Protein AF-A0A3D4G1C0-F1 (afdb_monomer)

Radius of gyration: 14.05 Å; Cα contacts (8 Å, |Δi|>4): 301; chains: 1; bounding box: 44×26×32 Å

pLDDT: mean 88.77, std 13.92, range [28.38, 98.38]

Nearest PDB structures (foldseek):
  7esb-assembly1_A  TM=8.672E-01  e=2.739E-09  Listeria monocytogenes 10403S
  7f2u-assembly2_B  TM=8.634E-01  e=4.190E-09  Listeria monocytogenes 10403S
  7f39-assembly1_A  TM=8.619E-01  e=1.327E-08  Listeria monocytogenes 10403S
  4ifw-assembly1_A  TM=8.238E-01  e=5.361E-08  Treponema pallidum subsp. pallidum str. Nichols
  4xdu-assembly1_A  TM=8.172E-01  e=1.110E-07  Treponema pallidum subsp. pallidum str. Nichols

Foldseek 3Di:
DDDQQKDFDDDPDPAWDWDFDADLVDNVDTQDIDTHDQKIKGKDFLSRAADDPLSQGGPQAQPVVRGQDQWFGMKMKIANDSVCNHVLNSVLRNVHQPVSLVVQLVDPRMWMWTATSVRDIHTHPPDDRPGPD

Sequence (133 aa):
MDAGGDMATRATGDDPWQVAIQDPHDPRGSLGVVQLRGESFASSGDYMQYFTPDRRLNHTIDPRTGRSPQHSSGSSVRAPTAMDADALSTAVFVLGPRDGVALLDRLERIEGMIVTKTGELFASRGFPSDSVA

Secondary structure (DSSP, 8-state):
-EETTEEE----SSSPEEEEEE-SS-TT-EEEEEEESS-EEEEEETTTSBSSTTS-SBS--BTTTTB--SSEEEEEEEESSHHHHHHHHHHHHHH-HHHHHHHHTTSTT-EEEEEETTS-EEE-TTS------

Structure (mmCIF, N/CA/C/O backbone):
data_AF-A0A3D4G1C0-F1
#
_entry.id   AF-A0A3D4G1C0-F1
#
loop_
_atom_site.group_PDB
_atom_site.id
_atom_site.type_symbol
_atom_site.label_atom_id
_atom_site.label_alt_id
_atom_site.label_comp_id
_atom_site.label_asym_id
_atom_site.label_entity_id
_atom_site.label_seq_id
_atom_site.pdbx_PDB_ins_code
_atom_site.Cartn_x
_atom_site.Cartn_y
_atom_site.Cartn_z
_atom_site.occupancy
_atom_site.B_iso_or_equiv
_atom_site.auth_seq_id
_atom_site.auth_comp_id
_atom_site.auth_asym_id
_atom_site.auth_atom_id
_atom_site.pdbx_PDB_model_num
ATOM 1 N N . MET A 1 1 ? 9.983 12.336 -6.481 1.00 69.75 1 MET A N 1
ATOM 2 C CA . MET A 1 1 ? 9.020 13.228 -5.801 1.00 69.75 1 MET A CA 1
ATOM 3 C C . MET A 1 1 ? 8.275 12.389 -4.792 1.00 69.75 1 MET A C 1
ATOM 5 O O . MET A 1 1 ? 8.033 11.231 -5.104 1.00 69.75 1 MET A O 1
ATOM 9 N N . ASP A 1 2 ? 7.973 12.952 -3.628 1.00 71.69 2 ASP A N 1
ATOM 10 C CA . ASP A 1 2 ? 7.139 12.332 -2.595 1.00 71.69 2 ASP A CA 1
ATOM 11 C C . ASP A 1 2 ? 5.943 13.256 -2.354 1.00 71.69 2 ASP A C 1
ATOM 13 O O . ASP A 1 2 ? 6.126 14.462 -2.158 1.00 71.69 2 ASP A O 1
ATOM 17 N N . ALA A 1 3 ? 4.739 12.700 -2.441 1.00 65.69 3 ALA A N 1
ATOM 18 C CA . ALA A 1 3 ? 3.485 13.377 -2.168 1.00 65.69 3 ALA A CA 1
ATOM 19 C C . ALA A 1 3 ? 2.673 12.587 -1.130 1.00 65.69 3 ALA A C 1
ATOM 21 O O . ALA A 1 3 ? 1.663 11.976 -1.450 1.00 65.69 3 ALA A O 1
ATOM 22 N N . GLY A 1 4 ? 3.111 12.609 0.131 1.00 59.88 4 GLY A N 1
ATOM 23 C CA . GLY A 1 4 ? 2.333 12.054 1.244 1.00 59.88 4 GLY A CA 1
ATOM 24 C C . GLY A 1 4 ? 2.348 10.527 1.323 1.00 59.88 4 GLY A C 1
ATOM 25 O O . GLY A 1 4 ? 1.383 9.950 1.816 1.00 59.88 4 GLY A O 1
ATOM 26 N N . GLY A 1 5 ? 3.430 9.889 0.863 1.00 59.59 5 GLY A N 1
ATOM 27 C CA . GLY A 1 5 ? 3.561 8.428 0.797 1.00 59.59 5 GLY A CA 1
ATOM 28 C C . GLY A 1 5 ? 3.581 7.880 -0.633 1.00 59.59 5 GLY A C 1
ATOM 29 O O . GLY A 1 5 ? 4.047 6.758 -0.845 1.00 59.59 5 GLY A O 1
ATOM 30 N N . ASP A 1 6 ? 3.171 8.691 -1.612 1.00 63.28 6 ASP A N 1
ATOM 31 C CA . ASP A 1 6 ? 3.276 8.370 -3.033 1.00 63.28 6 ASP A CA 1
ATOM 32 C C . ASP A 1 6 ? 4.601 8.865 -3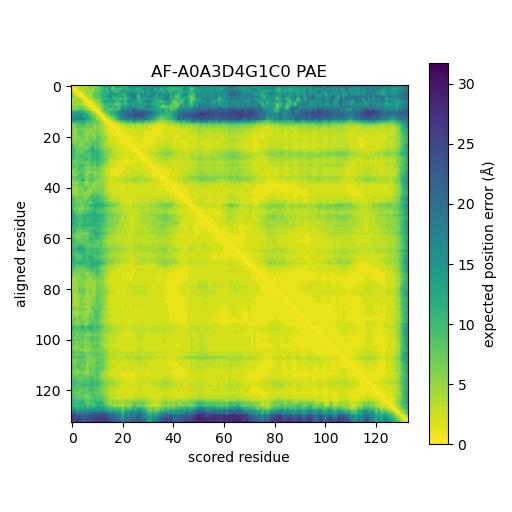.602 1.00 63.28 6 ASP A C 1
ATOM 34 O O . ASP A 1 6 ? 4.883 10.065 -3.681 1.00 63.28 6 ASP A O 1
ATOM 38 N N . MET A 1 7 ? 5.427 7.920 -4.030 1.00 64.94 7 MET A N 1
ATOM 39 C CA . MET A 1 7 ? 6.760 8.158 -4.549 1.00 64.94 7 MET A CA 1
ATOM 40 C C . MET A 1 7 ? 6.858 7.804 -6.025 1.00 64.94 7 MET A C 1
ATOM 42 O O . MET A 1 7 ? 6.734 6.655 -6.444 1.00 64.94 7 MET A O 1
ATOM 46 N N . ALA A 1 8 ? 7.216 8.806 -6.818 1.00 59.19 8 ALA A N 1
ATOM 47 C CA . ALA A 1 8 ? 7.693 8.615 -8.178 1.00 59.19 8 ALA A CA 1
ATOM 48 C C . ALA A 1 8 ? 9.208 8.825 -8.197 1.00 59.19 8 ALA A C 1
ATOM 50 O O . ALA A 1 8 ? 9.695 9.918 -7.861 1.00 59.19 8 ALA A O 1
ATOM 51 N N . THR A 1 9 ? 9.959 7.801 -8.603 1.00 66.00 9 THR A N 1
ATOM 52 C CA . THR A 1 9 ? 11.413 7.908 -8.748 1.00 66.00 9 THR A CA 1
ATOM 53 C C . THR A 1 9 ? 11.795 8.042 -10.214 1.00 66.00 9 THR A C 1
ATOM 55 O O . THR A 1 9 ? 11.227 7.403 -11.094 1.00 66.00 9 THR A O 1
ATOM 58 N N . ARG A 1 10 ? 12.783 8.892 -10.490 1.00 53.41 10 ARG A N 1
ATOM 59 C CA . ARG A 1 10 ? 13.511 8.871 -11.756 1.00 53.41 10 ARG A CA 1
ATOM 60 C C . ARG A 1 10 ? 14.921 8.425 -11.419 1.00 53.41 10 ARG A C 1
ATOM 62 O O . ARG A 1 10 ? 15.574 9.077 -10.607 1.00 53.41 10 ARG A O 1
ATOM 69 N N . ALA A 1 11 ? 15.378 7.319 -11.998 1.00 55.22 11 ALA A N 1
ATOM 70 C CA . ALA A 1 11 ? 16.749 6.875 -11.786 1.00 55.22 11 ALA A CA 1
ATOM 71 C C . ALA A 1 11 ? 17.717 7.939 -12.337 1.00 55.22 11 ALA A C 1
ATOM 73 O O . ALA A 1 11 ? 17.628 8.345 -13.499 1.00 55.22 11 ALA A O 1
ATOM 74 N N . THR A 1 12 ? 18.615 8.421 -11.483 1.00 51.00 12 THR A N 1
ATOM 75 C CA . THR A 1 12 ? 19.737 9.291 -11.848 1.00 51.00 12 THR A CA 1
ATOM 76 C C . THR A 1 12 ? 21.016 8.615 -11.364 1.00 51.00 12 THR A C 1
ATOM 78 O O . THR A 1 12 ? 21.597 9.044 -10.374 1.00 51.00 12 THR A O 1
ATOM 81 N N . GLY A 1 13 ? 21.397 7.507 -12.008 1.00 60.41 13 GLY A N 1
ATOM 82 C CA . GLY A 1 13 ? 22.569 6.695 -11.654 1.00 60.41 13 GLY A CA 1
ATOM 83 C C . GLY A 1 13 ? 22.279 5.190 -11.622 1.00 60.41 13 GLY A C 1
ATOM 84 O O . GLY A 1 13 ? 21.152 4.773 -11.893 1.00 60.41 13 GLY A O 1
ATOM 85 N N . ASP A 1 14 ? 23.299 4.396 -11.285 1.00 69.19 14 ASP A N 1
ATOM 86 C CA . ASP A 1 14 ? 23.229 2.926 -11.206 1.00 69.19 14 ASP A CA 1
ATOM 87 C C . ASP A 1 14 ? 22.687 2.406 -9.859 1.00 69.19 14 ASP A C 1
ATOM 89 O O . ASP A 1 14 ? 22.372 1.220 -9.736 1.00 69.19 14 ASP A O 1
ATOM 93 N N . ASP A 1 15 ? 22.526 3.272 -8.854 1.00 80.19 15 ASP A N 1
ATOM 94 C CA . ASP A 1 15 ? 22.048 2.894 -7.521 1.00 80.19 15 ASP A CA 1
ATOM 95 C C . ASP A 1 15 ? 20.517 3.024 -7.393 1.00 80.19 15 ASP A C 1
ATOM 97 O O . ASP A 1 15 ? 19.935 4.022 -7.832 1.00 80.19 15 ASP A O 1
ATOM 101 N N . PRO A 1 16 ? 19.829 2.030 -6.796 1.00 85.06 16 PRO A N 1
ATOM 102 C CA . PRO A 1 16 ? 18.389 2.078 -6.600 1.00 85.06 16 PRO A CA 1
ATOM 103 C C . PRO A 1 16 ? 18.022 3.024 -5.453 1.00 85.06 16 PRO A C 1
ATOM 105 O O . PRO A 1 16 ? 18.721 3.103 -4.441 1.00 85.06 16 PRO A O 1
ATOM 108 N N . TRP A 1 17 ? 16.859 3.664 -5.557 1.00 86.94 17 TRP A N 1
ATOM 109 C CA . TRP A 1 17 ? 16.256 4.344 -4.414 1.00 86.94 17 TRP A CA 1
ATOM 110 C C . TRP A 1 17 ? 15.776 3.308 -3.402 1.00 86.94 17 TRP A C 1
ATOM 112 O O . TRP A 1 17 ? 15.077 2.365 -3.767 1.00 86.94 17 TRP A O 1
ATOM 122 N N . GLN A 1 18 ? 16.146 3.490 -2.137 1.00 88.56 18 GLN A N 1
ATOM 123 C CA . GLN A 1 18 ? 15.675 2.660 -1.033 1.00 88.56 18 GLN A CA 1
ATOM 124 C C . GLN A 1 18 ? 14.513 3.354 -0.334 1.00 88.56 18 GLN A C 1
ATOM 126 O O . GLN A 1 18 ? 14.662 4.460 0.183 1.00 88.56 18 GLN A O 1
ATOM 131 N N . VAL A 1 19 ? 13.364 2.691 -0.325 1.00 88.50 19 VAL A N 1
ATOM 132 C CA . VAL A 1 19 ? 12.123 3.194 0.251 1.00 88.50 19 VAL A CA 1
ATOM 133 C C . VAL A 1 19 ? 11.703 2.283 1.394 1.00 88.50 19 VAL A C 1
ATOM 135 O O . VAL A 1 19 ? 11.413 1.111 1.166 1.00 88.50 19 VAL A O 1
ATOM 138 N N . ALA A 1 20 ? 11.664 2.811 2.617 1.00 90.81 20 ALA A N 1
ATOM 139 C CA . ALA A 1 20 ? 11.134 2.081 3.764 1.00 90.81 20 ALA A CA 1
ATOM 140 C C . ALA A 1 20 ? 9.601 2.022 3.712 1.00 90.81 20 ALA A C 1
ATOM 142 O O . ALA A 1 20 ? 8.946 3.015 3.395 1.00 90.81 20 ALA A O 1
ATOM 143 N N . ILE A 1 21 ? 9.039 0.866 4.056 1.00 92.19 21 ILE A N 1
ATOM 144 C CA . ILE A 1 21 ? 7.596 0.668 4.182 1.00 92.19 21 ILE A CA 1
ATOM 145 C C . ILE A 1 21 ? 7.220 0.881 5.643 1.00 92.19 21 ILE A C 1
ATOM 147 O O . ILE A 1 21 ? 7.632 0.102 6.498 1.00 92.19 21 ILE A O 1
ATOM 151 N N . GLN A 1 22 ? 6.436 1.914 5.937 1.00 92.06 22 GLN A N 1
ATOM 152 C CA . GLN A 1 22 ? 5.981 2.183 7.300 1.00 92.06 22 GLN A CA 1
ATOM 153 C C . GLN A 1 22 ? 5.064 1.062 7.817 1.00 92.06 22 GLN A C 1
ATOM 155 O O . GLN A 1 22 ? 4.160 0.618 7.109 1.00 92.06 22 GLN A O 1
ATOM 160 N N . ASP A 1 23 ? 5.254 0.651 9.073 1.00 93.81 23 ASP A N 1
ATOM 161 C CA . ASP A 1 23 ? 4.293 -0.209 9.766 1.00 93.81 23 ASP A CA 1
ATOM 162 C C . ASP A 1 23 ? 3.030 0.598 10.139 1.00 93.81 23 ASP A C 1
ATOM 164 O O . ASP A 1 23 ? 3.124 1.596 10.863 1.00 93.81 23 ASP A O 1
ATOM 168 N N . PRO A 1 24 ? 1.822 0.201 9.689 1.00 93.44 24 PRO A N 1
ATOM 169 C CA . PRO A 1 24 ? 0.590 0.895 10.057 1.00 93.44 24 PRO A CA 1
ATOM 170 C C . PRO A 1 24 ? 0.301 0.877 11.571 1.00 93.44 24 PRO A C 1
ATOM 172 O O . PRO A 1 24 ? -0.440 1.732 12.068 1.00 93.44 24 PRO A O 1
ATOM 175 N N . HIS A 1 25 ? 0.863 -0.070 12.328 1.00 94.38 25 HIS A N 1
ATOM 176 C CA . HIS A 1 25 ? 0.667 -0.209 13.774 1.00 94.38 25 HIS A CA 1
ATOM 177 C C . HIS A 1 25 ? 1.800 0.400 14.611 1.00 94.38 25 HIS A C 1
ATOM 179 O O . HIS A 1 25 ? 1.581 0.674 15.792 1.00 94.38 25 HIS A O 1
ATOM 185 N N . ASP A 1 26 ? 2.960 0.686 14.014 1.00 93.62 26 ASP A N 1
ATOM 186 C CA . ASP A 1 26 ? 4.065 1.402 14.657 1.00 93.62 26 ASP A CA 1
ATOM 187 C C . ASP A 1 26 ? 4.557 2.558 13.765 1.00 93.62 26 ASP A C 1
ATOM 189 O O . ASP A 1 26 ? 5.278 2.331 12.797 1.00 93.62 26 ASP A O 1
ATOM 193 N N . PRO A 1 27 ? 4.257 3.826 14.111 1.00 87.62 27 PRO A N 1
ATOM 194 C CA . PRO A 1 27 ? 4.719 4.991 13.353 1.00 87.62 27 PRO A CA 1
ATOM 195 C C . PRO A 1 27 ? 6.242 5.123 13.215 1.00 87.62 27 PRO A C 1
ATOM 197 O O . PRO A 1 27 ? 6.707 5.925 12.409 1.00 87.62 27 PRO A O 1
ATOM 200 N N . ARG A 1 28 ? 7.022 4.403 14.030 1.00 89.44 28 ARG A N 1
ATOM 201 C CA . ARG A 1 28 ? 8.491 4.348 13.940 1.00 89.44 28 ARG A CA 1
ATOM 202 C C . ARG A 1 28 ? 8.993 3.016 13.378 1.00 89.44 28 ARG A C 1
ATOM 204 O O . ARG A 1 28 ? 10.195 2.877 13.161 1.00 89.44 28 ARG A O 1
ATOM 211 N N . GLY A 1 29 ? 8.092 2.059 13.179 1.00 90.25 29 GLY A N 1
ATOM 212 C CA . GLY A 1 29 ? 8.374 0.732 12.664 1.00 90.25 29 GLY A CA 1
ATOM 213 C C . GLY A 1 29 ? 8.450 0.722 11.144 1.00 90.25 29 GLY A C 1
ATOM 214 O O . GLY A 1 29 ? 7.834 1.537 10.451 1.00 90.25 29 GLY A O 1
ATOM 215 N N . SER A 1 30 ? 9.221 -0.229 10.627 1.00 91.12 30 SER A N 1
ATOM 216 C CA . SER A 1 30 ? 9.337 -0.498 9.200 1.00 91.12 30 SER A CA 1
ATOM 217 C C . SER A 1 30 ? 9.065 -1.971 8.945 1.00 91.12 30 SER A C 1
ATOM 219 O O . SER A 1 30 ? 9.603 -2.832 9.639 1.00 91.12 30 SER A O 1
ATOM 221 N N . LEU A 1 31 ? 8.258 -2.253 7.929 1.00 90.88 31 LEU A N 1
ATOM 222 C CA . LEU A 1 31 ? 7.955 -3.608 7.466 1.00 90.88 31 LEU A CA 1
ATOM 223 C C . LEU A 1 31 ? 8.970 -4.120 6.442 1.00 90.88 31 LEU A C 1
ATOM 225 O O . LEU A 1 31 ? 8.880 -5.261 6.000 1.00 90.88 31 LEU A O 1
ATOM 229 N N . GLY A 1 32 ? 9.918 -3.275 6.040 1.00 89.62 32 GLY A N 1
ATOM 230 C CA . GLY A 1 32 ? 10.945 -3.620 5.072 1.00 89.62 32 GLY A CA 1
ATOM 231 C C . GLY A 1 32 ? 11.338 -2.439 4.197 1.00 89.62 32 GLY A C 1
ATOM 232 O O . GLY A 1 32 ? 10.910 -1.302 4.398 1.00 89.62 32 GLY A O 1
ATOM 233 N N . VAL A 1 33 ? 12.181 -2.722 3.207 1.00 90.50 33 VAL A N 1
ATOM 234 C CA . VAL A 1 33 ? 12.674 -1.730 2.248 1.00 90.50 33 VAL A CA 1
ATOM 235 C C . VAL A 1 33 ? 12.459 -2.243 0.831 1.00 90.50 33 VAL A C 1
ATOM 237 O O . VAL A 1 33 ? 12.837 -3.366 0.503 1.00 90.50 33 VAL A O 1
ATOM 240 N N . VAL A 1 34 ? 11.889 -1.399 -0.025 1.00 90.69 34 VAL A N 1
ATOM 241 C CA . VAL A 1 34 ? 11.745 -1.645 -1.460 1.00 90.69 34 VAL A CA 1
ATOM 242 C C . VAL A 1 34 ? 12.798 -0.851 -2.218 1.00 90.69 34 VAL A C 1
ATOM 244 O O . VAL A 1 34 ? 13.026 0.330 -1.958 1.00 90.69 34 VAL A O 1
ATOM 247 N N . GLN A 1 35 ? 13.437 -1.515 -3.178 1.00 90.44 35 GLN A N 1
ATOM 248 C CA . GLN A 1 35 ? 14.360 -0.886 -4.114 1.00 90.44 35 GLN A CA 1
ATOM 249 C C . GLN A 1 35 ? 13.615 -0.461 -5.385 1.00 90.44 35 GLN A C 1
ATOM 251 O O . GLN A 1 35 ? 12.926 -1.280 -6.002 1.00 90.44 35 GLN A O 1
ATOM 256 N N . LEU A 1 36 ? 13.778 0.801 -5.787 1.00 89.31 36 LEU A N 1
ATOM 257 C CA . LEU A 1 36 ? 13.178 1.378 -6.994 1.00 89.31 36 LEU A CA 1
ATOM 258 C C . LEU A 1 36 ? 14.265 1.816 -7.986 1.00 89.31 36 LEU A C 1
ATOM 260 O O . LEU A 1 36 ? 15.179 2.571 -7.649 1.00 89.31 36 LEU A O 1
ATOM 264 N N . ARG A 1 37 ? 14.149 1.350 -9.230 1.00 89.31 37 ARG A N 1
ATOM 265 C CA . ARG A 1 37 ? 15.017 1.626 -10.383 1.00 89.31 37 ARG A CA 1
ATOM 266 C C . ARG A 1 37 ? 14.181 2.163 -11.548 1.00 89.31 37 ARG A C 1
ATOM 268 O O . ARG A 1 37 ? 14.131 1.586 -12.630 1.00 89.31 37 ARG A O 1
ATOM 275 N N . GLY A 1 38 ? 13.538 3.308 -11.325 1.00 87.06 38 GLY A N 1
ATOM 276 C CA . GLY A 1 38 ? 12.649 3.930 -12.311 1.00 87.06 38 GLY A CA 1
ATOM 277 C C . GLY A 1 38 ? 11.200 3.446 -12.240 1.00 87.06 38 GLY A C 1
ATOM 278 O O . GLY A 1 38 ? 10.387 3.888 -13.045 1.00 87.06 38 GLY A O 1
ATOM 279 N N . GLU A 1 39 ? 10.865 2.584 -11.278 1.00 92.06 39 GLU A N 1
ATOM 280 C CA . GLU A 1 39 ? 9.490 2.341 -10.850 1.00 92.06 39 GLU A CA 1
ATOM 281 C C . GLU A 1 39 ? 8.984 3.440 -9.901 1.00 92.06 39 GLU A C 1
ATOM 283 O O . GLU A 1 39 ? 9.723 4.295 -9.392 1.00 92.06 39 GLU A O 1
ATOM 288 N N . SER A 1 40 ? 7.684 3.380 -9.644 1.00 93.50 40 SER A N 1
ATOM 289 C CA . SER A 1 40 ? 6.983 4.164 -8.637 1.00 93.50 40 SER A CA 1
ATOM 290 C C . SER A 1 40 ? 6.474 3.261 -7.518 1.00 93.50 40 SER A C 1
ATOM 292 O O . SER A 1 40 ? 6.353 2.045 -7.677 1.00 93.50 40 SER A O 1
ATOM 294 N N . PHE A 1 41 ? 6.187 3.871 -6.379 1.00 94.31 41 PHE A N 1
ATOM 295 C CA . PHE A 1 41 ? 5.703 3.212 -5.181 1.00 94.31 41 PHE A CA 1
ATOM 296 C C . PHE A 1 41 ? 4.635 4.083 -4.533 1.00 94.31 41 PHE A C 1
ATOM 298 O O . PHE A 1 41 ? 4.817 5.290 -4.444 1.00 94.31 41 PHE A O 1
ATOM 305 N N . ALA A 1 42 ? 3.552 3.484 -4.066 1.00 95.56 42 ALA A N 1
ATOM 306 C CA . ALA A 1 42 ? 2.479 4.188 -3.374 1.00 95.56 42 ALA A CA 1
ATOM 307 C C . ALA A 1 42 ? 1.979 3.352 -2.206 1.00 95.56 42 ALA A C 1
ATOM 309 O O . ALA A 1 42 ? 2.130 2.124 -2.199 1.00 95.56 42 ALA A O 1
ATOM 310 N N . SER A 1 43 ? 1.393 4.012 -1.213 1.00 95.12 43 SER A N 1
ATOM 311 C CA . SER A 1 43 ? 0.811 3.333 -0.060 1.00 95.12 43 SER A CA 1
ATOM 312 C C . SER A 1 43 ? -0.513 3.952 0.354 1.00 95.12 43 SER A C 1
ATOM 314 O O . SER A 1 43 ? -0.671 5.163 0.386 1.00 95.12 43 SER A O 1
ATOM 316 N N . SER A 1 44 ? -1.446 3.092 0.748 1.00 95.88 44 SER A N 1
ATOM 317 C CA . SER A 1 44 ? -2.734 3.467 1.325 1.00 95.88 44 SER A CA 1
ATOM 318 C C . SER A 1 44 ? -2.845 2.880 2.726 1.00 95.88 44 SER A C 1
ATOM 320 O O . SER A 1 44 ? -2.397 1.760 2.969 1.00 95.88 44 SER A O 1
ATOM 322 N N . GLY A 1 45 ? -3.448 3.607 3.663 1.00 94.88 45 GLY A N 1
ATOM 323 C CA . GLY A 1 45 ? -3.524 3.149 5.046 1.00 94.88 45 GLY A CA 1
ATOM 324 C C . GLY A 1 45 ? -4.595 3.839 5.870 1.00 94.88 45 GLY A C 1
ATOM 325 O O . GLY A 1 45 ? -4.923 5.009 5.660 1.00 94.88 45 GLY A O 1
ATOM 326 N N . ASP A 1 46 ? -5.116 3.116 6.860 1.00 94.44 46 ASP A N 1
ATOM 327 C CA . ASP A 1 46 ? -6.112 3.647 7.794 1.00 94.44 46 ASP A CA 1
ATOM 328 C C . ASP A 1 46 ? -5.522 4.623 8.823 1.00 94.44 46 ASP A C 1
ATOM 330 O O . ASP A 1 46 ? -6.261 5.319 9.516 1.00 94.44 46 ASP A O 1
ATOM 334 N N . TYR A 1 47 ? -4.194 4.679 8.912 1.00 89.25 47 TYR A N 1
ATOM 335 C CA . TYR A 1 47 ? -3.430 5.467 9.871 1.00 89.25 47 TYR A CA 1
ATOM 336 C C . TYR A 1 47 ? -3.120 6.883 9.378 1.00 89.25 47 TYR A C 1
ATOM 338 O O . TYR A 1 47 ? -2.684 7.712 10.174 1.00 89.25 47 TYR A O 1
ATOM 346 N N . MET A 1 48 ? -3.374 7.169 8.095 1.00 83.00 48 MET A N 1
ATOM 347 C CA . MET A 1 48 ? -3.108 8.474 7.484 1.00 83.00 48 MET A CA 1
ATOM 348 C C . MET A 1 48 ? -4.209 9.491 7.808 1.00 83.00 48 MET A C 1
ATOM 350 O O . MET A 1 48 ? -3.930 10.569 8.328 1.00 83.00 48 MET A O 1
ATOM 354 N N . GLN A 1 49 ? -5.471 9.148 7.524 1.00 89.12 49 GLN A N 1
ATOM 355 C CA . GLN A 1 49 ? -6.634 9.984 7.843 1.00 89.12 49 GLN A CA 1
ATOM 356 C C . GLN A 1 49 ? -7.800 9.115 8.320 1.00 89.12 49 GLN A C 1
ATOM 358 O O . GLN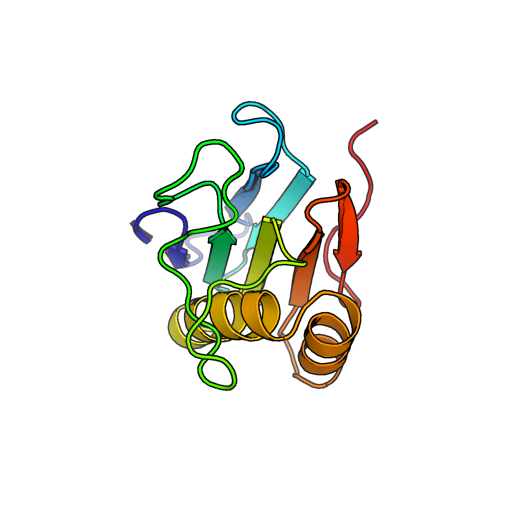 A 1 49 ? -8.368 8.330 7.550 1.00 89.12 49 GLN A O 1
ATOM 363 N N . TYR A 1 50 ? -8.161 9.285 9.591 1.00 94.44 50 TYR A N 1
ATOM 364 C CA . TYR A 1 50 ? -9.212 8.538 10.272 1.00 94.44 50 TYR A CA 1
ATOM 365 C C . TYR A 1 50 ? -10.058 9.433 11.176 1.00 94.44 50 TYR A C 1
ATOM 367 O O . TYR A 1 50 ? -9.622 10.487 11.634 1.00 94.44 50 TYR A O 1
ATOM 375 N N . PHE A 1 51 ? -11.286 8.990 11.431 1.00 94.88 51 PHE A N 1
ATOM 376 C CA . PHE A 1 51 ? -12.305 9.735 12.174 1.00 94.88 51 PHE A CA 1
ATOM 377 C C . PHE A 1 51 ? -12.644 9.098 13.526 1.00 94.88 51 PHE A C 1
ATOM 379 O O . PHE A 1 51 ? -13.323 9.716 14.344 1.00 94.88 51 PHE A O 1
ATOM 386 N N . THR A 1 52 ? -12.183 7.869 13.776 1.00 94.06 52 THR A N 1
ATOM 387 C CA . THR A 1 52 ? -12.370 7.157 15.047 1.00 94.06 52 THR A CA 1
ATOM 388 C C . THR A 1 52 ? -11.034 6.658 15.600 1.00 94.06 52 THR A C 1
ATOM 390 O O . THR A 1 52 ? -10.172 6.267 14.813 1.00 94.06 52 THR A O 1
ATOM 393 N N . PRO A 1 53 ? -10.838 6.609 16.934 1.00 91.25 53 PRO A N 1
ATOM 394 C CA . PRO A 1 53 ? -9.577 6.148 17.531 1.00 91.25 53 PRO A CA 1
ATOM 395 C C . PRO A 1 53 ? -9.164 4.723 17.133 1.00 91.25 53 PRO A C 1
ATOM 397 O O . PRO A 1 53 ? -7.981 4.416 17.065 1.00 91.25 53 PRO A O 1
ATOM 400 N N . ASP A 1 54 ? -10.138 3.858 16.844 1.00 90.81 54 ASP A N 1
ATOM 401 C CA . ASP A 1 54 ? -9.934 2.478 16.385 1.00 90.81 54 ASP A CA 1
ATOM 402 C C . ASP A 1 54 ? -9.693 2.358 14.865 1.00 90.81 54 ASP A C 1
ATOM 404 O O . ASP A 1 54 ? -9.600 1.251 14.326 1.00 90.81 54 ASP A O 1
ATOM 408 N N . ARG A 1 55 ? -9.641 3.497 14.156 1.00 93.56 55 ARG A N 1
ATOM 409 C CA . ARG A 1 55 ? -9.432 3.616 12.704 1.00 93.56 55 ARG A CA 1
ATOM 410 C C . ARG A 1 55 ? -10.431 2.819 11.860 1.00 93.56 55 ARG A C 1
ATOM 412 O O . ARG A 1 55 ? -10.167 2.492 10.698 1.00 93.56 55 ARG A O 1
ATOM 419 N N . ARG A 1 56 ? -11.587 2.460 12.432 1.00 92.19 56 ARG A N 1
ATOM 420 C CA . ARG A 1 56 ? -12.668 1.774 11.709 1.00 92.19 56 ARG A CA 1
ATOM 421 C C . ARG A 1 56 ? -13.397 2.707 10.756 1.00 92.19 56 ARG A C 1
ATOM 423 O O . ARG A 1 56 ? -13.950 2.220 9.775 1.00 92.19 56 ARG A O 1
ATOM 430 N N . LEU A 1 57 ? -13.408 4.010 11.034 1.00 94.94 57 LEU A N 1
ATOM 431 C CA . LEU A 1 57 ? -13.835 5.038 10.091 1.00 94.94 57 LEU A CA 1
ATOM 432 C C . LEU A 1 57 ? -12.603 5.790 9.592 1.00 94.94 57 LEU A C 1
ATOM 434 O O . LEU A 1 57 ? -11.918 6.452 10.369 1.00 94.94 57 LEU A O 1
ATOM 438 N N . ASN A 1 58 ? -12.338 5.683 8.295 1.00 94.31 58 ASN A N 1
ATOM 439 C CA . ASN A 1 58 ? -11.241 6.348 7.603 1.00 94.31 58 ASN A CA 1
ATOM 440 C C . ASN A 1 58 ? -11.694 6.892 6.242 1.00 94.31 58 ASN A C 1
ATOM 442 O O . ASN A 1 58 ? -12.816 6.640 5.802 1.00 94.31 58 ASN A O 1
ATOM 446 N N . HIS A 1 59 ? -10.837 7.696 5.617 1.00 94.38 59 HIS A N 1
ATOM 447 C CA . HIS A 1 59 ? -11.146 8.390 4.364 1.00 94.38 59 HIS A CA 1
ATOM 448 C C . HIS A 1 59 ? -11.296 7.460 3.146 1.00 94.38 59 HIS A C 1
ATOM 450 O O . HIS A 1 59 ? -11.904 7.858 2.154 1.00 94.38 59 HIS A O 1
ATOM 456 N N . THR A 1 60 ? -10.796 6.223 3.214 1.00 95.62 60 THR A N 1
ATOM 457 C CA . THR A 1 60 ? -10.973 5.235 2.148 1.00 95.62 60 THR A CA 1
ATOM 458 C C . THR A 1 60 ? -12.356 4.607 2.253 1.00 95.62 60 THR A C 1
ATOM 460 O O . THR A 1 60 ? -12.746 4.105 3.307 1.00 95.62 60 THR A O 1
ATOM 463 N N . ILE A 1 61 ? -13.101 4.593 1.149 1.00 96.06 61 ILE A N 1
ATOM 464 C CA . ILE A 1 61 ? -14.468 4.069 1.100 1.00 96.06 61 ILE A CA 1
ATOM 465 C C . ILE A 1 61 ? -14.526 2.873 0.158 1.00 96.06 61 ILE A C 1
ATOM 467 O O . ILE A 1 61 ? -14.120 2.962 -0.997 1.00 96.06 61 ILE A O 1
ATOM 471 N N . ASP A 1 62 ? -15.076 1.759 0.641 1.00 96.44 62 ASP A N 1
ATOM 472 C CA . ASP A 1 62 ? -15.451 0.641 -0.214 1.00 96.44 62 ASP A CA 1
ATOM 473 C C . ASP A 1 62 ? -16.731 1.007 -0.987 1.00 96.44 62 ASP A C 1
ATOM 475 O O . ASP A 1 62 ? -17.802 1.115 -0.375 1.00 96.44 62 ASP A O 1
ATOM 479 N N . PRO A 1 63 ? -16.671 1.166 -2.322 1.00 95.88 63 PRO A N 1
ATOM 480 C CA . PRO A 1 63 ? -17.818 1.596 -3.118 1.00 95.88 63 PRO A CA 1
ATOM 481 C C . PRO A 1 63 ? -18.966 0.577 -3.116 1.00 95.88 63 PRO A C 1
ATOM 483 O O . PRO A 1 63 ? -20.105 0.944 -3.389 1.00 95.88 63 PRO A O 1
ATOM 486 N N . ARG A 1 64 ? -18.702 -0.695 -2.783 1.00 95.69 64 ARG A N 1
ATOM 487 C CA . ARG A 1 64 ? -19.729 -1.748 -2.707 1.00 95.69 64 ARG A CA 1
ATOM 488 C C . ARG A 1 64 ? -20.622 -1.585 -1.482 1.00 95.69 64 ARG A C 1
ATOM 490 O O . ARG A 1 64 ? -21.760 -2.042 -1.491 1.00 95.69 64 ARG A O 1
ATOM 497 N N . THR A 1 65 ? -20.092 -0.985 -0.414 1.00 95.69 65 THR A N 1
ATOM 498 C CA . THR A 1 65 ? -20.773 -0.900 0.887 1.00 95.69 65 THR A CA 1
ATOM 499 C C . THR A 1 65 ? -21.020 0.531 1.356 1.00 95.69 65 THR A C 1
ATOM 501 O O . THR A 1 65 ? -21.835 0.735 2.253 1.00 95.69 65 THR A O 1
ATOM 504 N N . GLY A 1 66 ? -20.320 1.517 0.787 1.00 96.44 66 GLY A N 1
ATOM 505 C CA . GLY A 1 66 ? -20.328 2.904 1.253 1.00 96.44 66 GLY A CA 1
ATOM 506 C C . GLY A 1 66 ? -19.639 3.099 2.609 1.00 96.44 66 GLY A C 1
ATOM 507 O O . GLY A 1 66 ? -19.882 4.099 3.279 1.00 96.44 66 GLY A O 1
ATOM 508 N N . ARG A 1 67 ? -18.819 2.137 3.053 1.00 96.06 67 ARG A N 1
ATOM 509 C CA . ARG A 1 67 ? -18.165 2.135 4.372 1.00 96.06 67 ARG A CA 1
ATOM 510 C C . ARG A 1 67 ? -16.660 1.951 4.229 1.00 96.06 67 ARG A C 1
ATOM 512 O O . ARG A 1 67 ? -16.196 1.390 3.240 1.00 96.06 67 ARG A O 1
ATOM 519 N N . SER A 1 68 ? -15.899 2.369 5.237 1.00 96.81 68 SER A N 1
ATOM 520 C CA . SER A 1 68 ? -14.458 2.119 5.258 1.00 96.81 68 SER A CA 1
ATOM 521 C C . SER A 1 68 ? -14.144 0.618 5.328 1.00 96.81 68 SER A C 1
ATOM 523 O O . SER A 1 68 ? -14.840 -0.106 6.056 1.00 96.81 68 SER A O 1
ATOM 525 N N . PRO A 1 69 ? -13.100 0.132 4.631 1.00 95.25 69 PRO A N 1
ATOM 526 C CA . PRO A 1 69 ? -12.628 -1.245 4.761 1.00 95.25 69 PRO A CA 1
ATOM 527 C C . PRO A 1 69 ? -12.287 -1.595 6.215 1.00 95.25 69 PRO A C 1
ATOM 529 O O . PRO A 1 69 ? -11.727 -0.785 6.951 1.00 95.25 69 PRO A O 1
ATOM 532 N N . GLN A 1 70 ? -12.652 -2.805 6.648 1.00 94.62 70 GLN A N 1
ATOM 533 C CA . GLN A 1 70 ? -12.502 -3.241 8.048 1.00 94.62 70 GLN A CA 1
ATOM 534 C C . GLN A 1 70 ? -11.405 -4.293 8.240 1.00 94.62 70 GLN A C 1
ATOM 536 O O . GLN A 1 70 ? -11.143 -4.704 9.365 1.00 94.62 70 GLN A O 1
ATOM 541 N N . HIS A 1 71 ? -10.794 -4.749 7.153 1.00 94.44 71 HIS A N 1
ATOM 542 C CA . HIS A 1 71 ? -9.825 -5.844 7.130 1.00 94.44 71 HIS A CA 1
ATOM 543 C C . HIS A 1 71 ? -8.385 -5.351 6.963 1.00 94.44 71 HIS A C 1
ATOM 545 O O . HIS A 1 71 ? -7.496 -5.867 7.635 1.00 94.44 71 HIS A O 1
ATOM 551 N N . SER A 1 72 ? -8.160 -4.339 6.124 1.00 96.69 72 SER A N 1
ATOM 552 C CA . SER A 1 72 ? -6.836 -3.765 5.847 1.00 96.69 72 SER A CA 1
ATOM 553 C C . SER A 1 72 ? -6.489 -2.632 6.820 1.00 96.69 72 SER A C 1
ATOM 555 O O . SER A 1 72 ? -7.361 -1.861 7.221 1.00 96.69 72 SER A O 1
ATOM 557 N N . SER A 1 73 ? -5.208 -2.541 7.168 1.00 96.94 73 SER A N 1
ATOM 558 C CA . SER A 1 73 ? -4.585 -1.478 7.970 1.00 96.94 73 SER A CA 1
ATOM 559 C C . SER A 1 73 ? -3.618 -0.650 7.114 1.00 96.94 73 SER A C 1
ATOM 561 O O . SER A 1 73 ? -3.621 0.579 7.166 1.00 96.94 73 SER A O 1
ATOM 563 N N . GLY A 1 74 ? -2.890 -1.315 6.210 1.00 96.88 74 GLY A N 1
ATOM 564 C CA . GLY A 1 74 ? -2.057 -0.672 5.196 1.00 96.88 74 GLY A CA 1
ATOM 565 C C . GLY A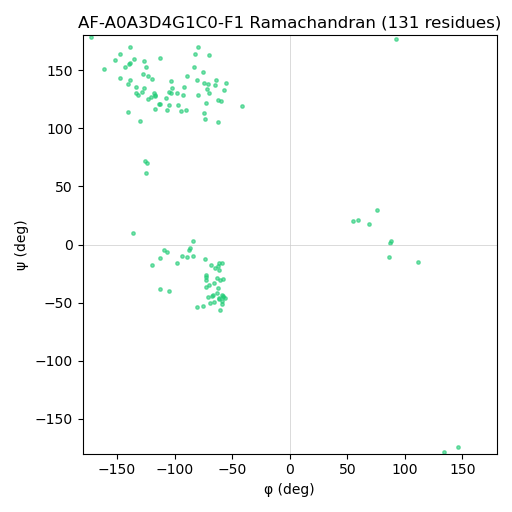 1 74 ? -1.899 -1.529 3.943 1.00 96.88 74 GLY A C 1
ATOM 566 O O . GLY A 1 74 ? -2.091 -2.744 3.979 1.00 96.88 74 GLY A O 1
ATOM 567 N N . SER A 1 75 ? -1.544 -0.902 2.832 1.00 97.25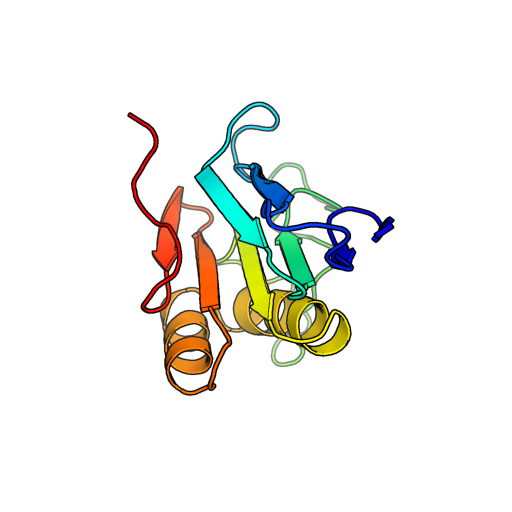 75 SER A N 1
ATOM 568 C CA . SER A 1 75 ? -1.142 -1.569 1.599 1.00 97.25 75 SER A CA 1
ATOM 569 C C . SER A 1 75 ? -0.108 -0.738 0.863 1.00 97.25 75 SER A C 1
ATOM 571 O O . SER A 1 75 ? -0.228 0.483 0.807 1.00 97.25 75 SER A O 1
ATOM 573 N N . SER A 1 76 ? 0.853 -1.408 0.244 1.00 97.12 76 SER A N 1
ATOM 574 C CA . SER A 1 76 ? 1.941 -0.777 -0.499 1.00 97.12 76 SER A CA 1
ATOM 575 C C . SER A 1 76 ? 2.112 -1.467 -1.837 1.00 97.12 76 SER A C 1
ATOM 577 O O . SER A 1 76 ? 2.101 -2.695 -1.892 1.00 97.12 76 SER A O 1
ATOM 579 N N . VAL A 1 77 ? 2.274 -0.694 -2.908 1.00 97.19 77 VAL A N 1
ATOM 580 C CA . VAL A 1 77 ? 2.390 -1.220 -4.272 1.00 97.19 77 VAL A CA 1
ATOM 581 C C . VAL A 1 77 ? 3.556 -0.553 -4.984 1.00 97.19 77 VAL A C 1
ATOM 583 O O . VAL A 1 77 ? 3.659 0.671 -5.006 1.00 97.19 77 VAL A O 1
ATOM 586 N N . ARG A 1 78 ? 4.412 -1.369 -5.600 1.00 95.62 78 ARG A N 1
ATOM 587 C CA . ARG A 1 78 ? 5.413 -0.971 -6.591 1.00 95.62 78 ARG A CA 1
ATOM 588 C C . ARG A 1 78 ? 4.857 -1.234 -7.987 1.00 95.62 78 ARG A C 1
ATOM 590 O O . ARG A 1 78 ? 4.396 -2.339 -8.268 1.00 95.62 78 ARG A O 1
ATOM 597 N N . ALA A 1 79 ? 4.940 -0.242 -8.867 1.00 95.81 79 ALA A N 1
ATOM 598 C CA . ALA A 1 79 ? 4.466 -0.345 -10.246 1.00 95.81 79 ALA A CA 1
ATOM 599 C C . ALA A 1 79 ? 5.321 0.508 -11.202 1.00 95.81 79 ALA A C 1
ATOM 601 O O . ALA A 1 79 ? 6.029 1.411 -10.751 1.00 95.81 79 ALA A O 1
ATOM 602 N N . PRO A 1 80 ? 5.257 0.289 -12.529 1.00 94.81 80 PRO A N 1
ATOM 603 C CA . PRO A 1 80 ? 6.024 1.086 -13.488 1.00 94.81 80 PRO A CA 1
ATOM 604 C C . PRO A 1 80 ? 5.679 2.581 -13.461 1.00 94.81 80 PRO A C 1
ATOM 606 O O . PRO A 1 80 ? 6.545 3.410 -13.732 1.00 94.81 80 PRO A O 1
ATOM 609 N N . THR A 1 81 ? 4.434 2.935 -13.127 1.00 94.25 81 THR A N 1
ATOM 610 C CA . THR A 1 81 ? 3.972 4.326 -13.071 1.00 94.25 81 THR A CA 1
ATOM 611 C C . THR A 1 81 ? 3.377 4.669 -11.708 1.00 94.25 81 THR A C 1
ATOM 613 O O . THR A 1 81 ? 2.853 3.805 -11.006 1.00 94.25 81 THR A O 1
ATOM 616 N N . ALA A 1 82 ? 3.440 5.949 -11.335 1.00 92.38 82 ALA A N 1
ATOM 617 C CA . ALA A 1 82 ? 2.854 6.432 -10.087 1.00 92.38 82 ALA A CA 1
ATOM 618 C C . ALA A 1 82 ? 1.325 6.325 -10.092 1.00 92.38 82 ALA A C 1
ATOM 620 O O . ALA A 1 82 ? 0.740 6.034 -9.059 1.00 92.38 82 ALA A O 1
ATOM 621 N N . MET A 1 83 ? 0.700 6.495 -11.262 1.00 94.88 83 MET A N 1
ATOM 622 C CA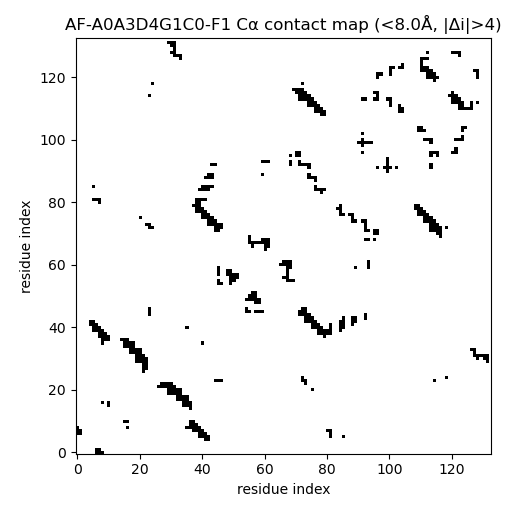 . MET A 1 83 ? -0.742 6.322 -11.436 1.00 94.88 83 MET A CA 1
ATOM 623 C C . MET A 1 83 ? -1.170 4.890 -11.112 1.00 94.88 83 MET A C 1
ATOM 625 O O . MET A 1 83 ? -2.135 4.695 -10.381 1.00 94.88 83 MET A O 1
ATOM 629 N N . ASP A 1 84 ? -0.438 3.898 -11.628 1.00 97.12 84 ASP A N 1
ATOM 630 C CA . ASP A 1 84 ? -0.740 2.494 -11.352 1.00 97.12 84 ASP A CA 1
ATOM 631 C C . ASP A 1 84 ? -0.493 2.162 -9.881 1.00 97.12 84 ASP A C 1
ATOM 633 O O . ASP A 1 84 ? -1.325 1.509 -9.258 1.00 97.12 84 ASP A O 1
ATOM 637 N N . ALA A 1 85 ? 0.624 2.631 -9.312 1.00 96.94 85 ALA A N 1
ATOM 638 C CA . ALA A 1 85 ? 0.950 2.391 -7.911 1.00 96.94 85 ALA A CA 1
ATOM 639 C C . ALA A 1 85 ? -0.143 2.948 -6.983 1.00 96.94 85 ALA A C 1
ATOM 641 O O . ALA A 1 85 ? -0.660 2.208 -6.146 1.00 96.94 85 ALA A O 1
ATOM 642 N N . ASP A 1 86 ? -0.524 4.216 -7.156 1.00 96.31 86 ASP A N 1
ATOM 643 C CA . ASP A 1 86 ? -1.546 4.897 -6.353 1.00 96.31 86 ASP A CA 1
ATOM 644 C C . ASP A 1 86 ? -2.906 4.191 -6.465 1.00 96.31 86 ASP A C 1
ATOM 646 O O . ASP A 1 86 ? -3.442 3.676 -5.472 1.00 96.31 86 ASP A O 1
ATOM 650 N N . ALA A 1 87 ? -3.406 4.037 -7.696 1.00 97.19 87 ALA A N 1
ATOM 651 C CA . ALA A 1 87 ? -4.698 3.412 -7.957 1.00 97.19 87 ALA A CA 1
ATOM 652 C C . ALA A 1 87 ? -4.776 1.983 -7.401 1.00 97.19 87 ALA A C 1
ATOM 654 O O . ALA A 1 87 ? -5.775 1.605 -6.778 1.00 97.19 87 ALA A O 1
ATOM 655 N N . LEU A 1 88 ? -3.724 1.182 -7.598 1.00 98.38 88 LEU A N 1
ATOM 656 C CA . LEU A 1 88 ? -3.692 -0.194 -7.115 1.00 98.38 88 LEU A CA 1
ATOM 657 C C . LEU A 1 88 ? -3.531 -0.262 -5.603 1.00 98.38 88 LEU A C 1
ATOM 659 O O . LEU A 1 88 ? -4.177 -1.115 -5.001 1.00 98.38 88 LEU A O 1
ATOM 663 N N . SER A 1 89 ? -2.752 0.628 -4.980 1.00 97.81 89 SER A N 1
ATOM 664 C CA . SER A 1 89 ? -2.628 0.670 -3.519 1.00 97.81 89 SER A CA 1
ATOM 665 C C . SER A 1 89 ? -3.998 0.871 -2.864 1.00 97.81 89 SER A C 1
ATOM 667 O O . SER A 1 89 ? -4.371 0.104 -1.978 1.00 97.81 89 SER A O 1
ATOM 669 N N . THR A 1 90 ? -4.813 1.793 -3.383 1.00 97.75 90 THR A N 1
ATOM 670 C CA . THR A 1 90 ? -6.180 2.010 -2.895 1.00 97.75 90 THR A CA 1
ATOM 671 C C . THR A 1 90 ? -7.086 0.816 -3.214 1.00 97.75 90 THR A C 1
ATOM 673 O O . THR A 1 90 ? -7.845 0.352 -2.358 1.00 97.75 90 THR A O 1
ATOM 676 N N . ALA A 1 91 ? -7.013 0.278 -4.436 1.00 98.00 91 ALA A N 1
ATOM 677 C CA . ALA A 1 91 ? -7.861 -0.833 -4.858 1.00 98.00 91 ALA A CA 1
ATOM 678 C C . ALA A 1 91 ? -7.635 -2.090 -4.005 1.00 98.00 91 ALA A C 1
ATOM 680 O O . ALA A 1 91 ? -8.599 -2.694 -3.528 1.00 98.00 91 ALA A O 1
ATOM 681 N N . VAL A 1 92 ? -6.379 -2.475 -3.763 1.00 98.31 92 VAL A N 1
ATOM 682 C CA . VAL A 1 92 ? -6.064 -3.671 -2.970 1.00 98.31 92 VAL A CA 1
ATOM 683 C C . VAL A 1 92 ? -6.346 -3.470 -1.484 1.00 98.31 92 VAL A C 1
ATOM 685 O O . VAL A 1 92 ? -6.781 -4.416 -0.826 1.00 98.31 92 VAL A O 1
ATOM 688 N N . PHE A 1 93 ? -6.210 -2.242 -0.968 1.00 97.94 93 PHE A N 1
ATOM 689 C CA . PHE A 1 93 ? -6.657 -1.895 0.382 1.00 97.94 93 PHE A CA 1
ATOM 690 C C . PHE A 1 93 ? -8.145 -2.219 0.572 1.00 97.94 93 PHE A C 1
ATOM 692 O O . PHE A 1 93 ? -8.534 -2.854 1.558 1.00 97.94 93 PHE A O 1
ATOM 699 N N . VAL A 1 94 ? -8.973 -1.829 -0.403 1.00 98.00 94 VAL A N 1
ATOM 700 C CA . VAL A 1 94 ? -10.422 -2.070 -0.403 1.00 98.00 94 VAL A CA 1
ATOM 701 C C . VAL A 1 94 ? -10.755 -3.548 -0.618 1.00 98.00 94 VAL A C 1
ATOM 703 O O . VAL A 1 94 ? -11.587 -4.095 0.110 1.00 98.00 94 VAL A O 1
ATOM 706 N N . LEU A 1 95 ? -10.106 -4.216 -1.576 1.00 97.81 95 LEU A N 1
ATOM 707 C CA . LEU A 1 95 ? -10.327 -5.641 -1.863 1.00 97.81 95 LEU A CA 1
ATOM 708 C C . LEU A 1 95 ? -9.964 -6.534 -0.673 1.00 97.81 95 LEU A C 1
ATOM 710 O O . LEU A 1 95 ? -10.678 -7.492 -0.384 1.00 97.81 95 LEU A O 1
ATOM 714 N N . GLY A 1 96 ? -8.902 -6.178 0.045 1.00 96.50 96 GLY A N 1
ATOM 715 C CA . GLY A 1 96 ? -8.407 -6.913 1.196 1.00 96.50 96 GLY A CA 1
ATOM 716 C C . GLY A 1 96 ? -7.341 -7.952 0.867 1.00 96.50 96 GLY A C 1
ATOM 717 O O . GLY A 1 96 ? -6.993 -8.150 -0.294 1.00 96.50 96 GLY A O 1
ATOM 718 N N . PRO A 1 97 ? -6.793 -8.620 1.896 1.00 96.12 97 PRO A N 1
ATOM 719 C CA . PRO A 1 97 ? -5.496 -9.292 1.822 1.00 96.12 97 PRO A CA 1
ATOM 720 C C . PRO A 1 97 ? -5.411 -10.370 0.737 1.00 96.12 97 PRO A C 1
ATOM 722 O O . PRO A 1 97 ? -4.474 -10.387 -0.053 1.00 96.12 97 PRO A O 1
ATOM 725 N N . ARG A 1 98 ? -6.402 -11.267 0.670 1.00 96.12 98 ARG A N 1
ATOM 726 C CA . ARG A 1 98 ? -6.372 -12.410 -0.256 1.00 96.12 98 ARG A CA 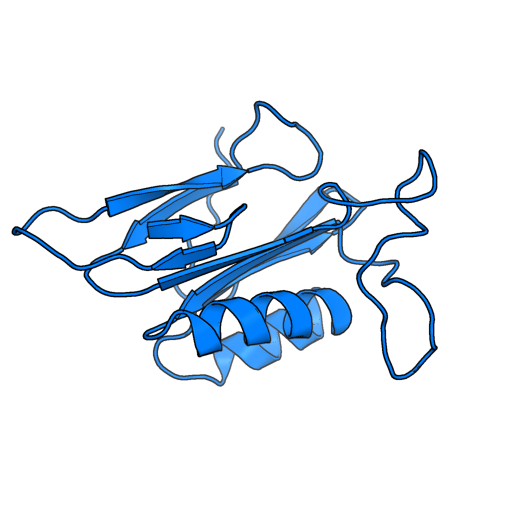1
ATOM 727 C C . ARG A 1 98 ? -6.666 -11.996 -1.692 1.00 96.12 98 ARG A C 1
ATOM 729 O O . ARG A 1 98 ? -5.881 -12.296 -2.586 1.00 96.12 98 ARG A O 1
ATOM 736 N N . ASP A 1 99 ? -7.777 -11.297 -1.901 1.00 97.94 99 ASP A N 1
ATOM 737 C CA . ASP A 1 99 ? -8.212 -10.889 -3.239 1.00 97.94 99 ASP A CA 1
ATOM 738 C C . ASP A 1 99 ? -7.294 -9.811 -3.825 1.00 97.94 99 ASP A C 1
ATOM 740 O O . ASP A 1 99 ? -7.022 -9.815 -5.024 1.00 97.94 99 ASP A O 1
ATOM 744 N N . GLY A 1 100 ? -6.771 -8.920 -2.979 1.00 97.81 100 GLY A N 1
ATOM 745 C CA . GLY A 1 100 ? -5.809 -7.897 -3.363 1.00 97.81 100 GLY A CA 1
ATOM 746 C C . GLY A 1 100 ? -4.476 -8.494 -3.810 1.00 97.81 100 GLY A C 1
ATOM 747 O O . GLY A 1 100 ? -4.018 -8.179 -4.903 1.00 97.81 100 GLY A O 1
ATOM 748 N N . VAL A 1 101 ? -3.886 -9.419 -3.042 1.00 97.38 101 VAL A N 1
ATOM 749 C CA . VAL A 1 101 ? -2.659 -10.115 -3.479 1.00 97.38 101 VAL A CA 1
ATOM 750 C C . VAL A 1 101 ? -2.904 -10.945 -4.740 1.00 97.38 101 VAL A C 1
ATOM 752 O O . VAL A 1 101 ? -2.105 -10.887 -5.671 1.00 97.38 101 VAL A O 1
ATOM 755 N N . ALA A 1 102 ? -4.039 -11.644 -4.831 1.00 98.00 102 ALA A N 1
ATOM 756 C CA . ALA A 1 102 ? -4.392 -12.406 -6.028 1.00 98.00 102 ALA A CA 1
ATOM 757 C C . ALA A 1 102 ? -4.583 -11.525 -7.276 1.00 98.00 102 ALA A C 1
ATOM 759 O O . ALA A 1 102 ? -4.379 -12.005 -8.392 1.00 98.00 102 ALA A O 1
ATOM 760 N N . LEU A 1 103 ? -4.992 -10.261 -7.113 1.00 98.00 103 LEU A N 1
ATOM 761 C CA . LEU A 1 103 ? -5.018 -9.278 -8.195 1.00 98.00 103 LEU A CA 1
ATOM 762 C C . LEU A 1 103 ? -3.595 -8.889 -8.608 1.00 98.00 103 LEU A C 1
ATOM 764 O O . LEU A 1 103 ? -3.291 -8.952 -9.796 1.00 98.00 103 LEU A O 1
ATOM 768 N N . LEU A 1 104 ? -2.735 -8.525 -7.651 1.00 97.81 104 LEU A N 1
ATOM 769 C CA . LEU A 1 104 ? -1.352 -8.115 -7.928 1.00 97.81 104 LEU A CA 1
ATOM 770 C C . LEU A 1 104 ? -0.570 -9.220 -8.650 1.00 97.81 104 LEU A C 1
ATOM 772 O O . LEU A 1 104 ? 0.062 -8.949 -9.662 1.00 97.81 104 LEU A O 1
ATOM 776 N N . ASP A 1 105 ? -0.709 -10.478 -8.220 1.00 97.31 105 ASP A N 1
ATOM 777 C CA . ASP A 1 105 ? -0.044 -11.638 -8.837 1.00 97.31 105 ASP A CA 1
ATOM 778 C C . ASP A 1 105 ? -0.430 -11.883 -10.311 1.00 97.31 105 ASP A C 1
ATOM 780 O O . ASP A 1 105 ? 0.240 -12.648 -11.010 1.00 97.31 105 ASP A O 1
ATOM 784 N N . ARG A 1 106 ? -1.524 -11.281 -10.798 1.00 97.19 106 ARG A N 1
ATOM 785 C CA . ARG A 1 106 ? -1.972 -11.386 -12.200 1.00 97.19 106 ARG A CA 1
ATOM 786 C C . ARG A 1 106 ? -1.462 -10.251 -13.081 1.00 97.19 106 ARG A C 1
ATOM 788 O O . ARG A 1 106 ? -1.669 -10.305 -14.292 1.00 97.19 106 ARG A O 1
ATOM 795 N N . LEU A 1 107 ? -0.864 -9.220 -12.494 1.00 96.69 107 LEU A N 1
ATOM 796 C CA . LEU A 1 107 ? -0.429 -8.023 -13.196 1.00 96.69 107 LEU A CA 1
ATOM 797 C C . LEU A 1 107 ? 1.086 -8.068 -13.397 1.00 96.69 107 LEU A C 1
ATOM 799 O O . LEU A 1 107 ? 1.856 -8.321 -12.476 1.00 96.69 107 LEU A O 1
ATOM 803 N N . GLU A 1 108 ? 1.532 -7.829 -14.626 1.00 94.25 108 GLU A N 1
ATOM 804 C CA . GLU A 1 108 ? 2.960 -7.831 -14.926 1.00 94.25 108 GLU A CA 1
ATOM 805 C C . GLU A 1 108 ? 3.651 -6.609 -14.316 1.00 94.25 108 GLU A C 1
ATOM 807 O O . GLU A 1 108 ? 3.159 -5.485 -14.414 1.00 94.25 108 GLU A O 1
ATOM 812 N N . ARG A 1 109 ? 4.842 -6.829 -13.742 1.00 93.69 109 ARG A N 1
ATOM 813 C CA . ARG A 1 109 ? 5.705 -5.777 -13.170 1.00 93.69 109 ARG A CA 1
ATOM 814 C C . ARG A 1 109 ? 5.053 -4.967 -12.044 1.00 93.69 109 ARG A C 1
ATOM 816 O O . ARG A 1 109 ? 5.492 -3.852 -11.761 1.00 93.69 109 ARG A O 1
ATOM 823 N N . ILE A 1 110 ? 4.023 -5.524 -11.424 1.00 96.31 110 ILE A N 1
ATOM 824 C CA . ILE A 1 110 ? 3.318 -4.950 -10.290 1.00 96.31 110 ILE A CA 1
ATOM 825 C C . ILE A 1 110 ? 3.490 -5.903 -9.124 1.00 96.31 110 ILE A C 1
ATOM 827 O O . ILE A 1 110 ? 3.267 -7.104 -9.241 1.00 96.31 110 ILE A O 1
ATOM 831 N N . GLU A 1 111 ? 3.893 -5.350 -7.994 1.00 96.62 111 GLU A N 1
ATOM 832 C CA . GLU A 1 111 ? 4.108 -6.117 -6.781 1.00 96.62 111 GLU A CA 1
ATOM 833 C C . GLU A 1 111 ? 3.672 -5.286 -5.579 1.00 96.62 111 GLU A C 1
ATOM 835 O O . GLU A 1 111 ? 3.707 -4.056 -5.621 1.00 96.62 111 GLU A O 1
ATOM 840 N N . GLY A 1 112 ? 3.271 -5.929 -4.493 1.00 96.81 112 GLY A N 1
ATOM 841 C CA . GLY A 1 112 ? 2.833 -5.207 -3.312 1.00 96.81 112 GLY A CA 1
ATOM 842 C C . GLY A 1 112 ? 2.582 -6.086 -2.105 1.00 96.81 112 GLY A C 1
ATOM 843 O O . GLY A 1 112 ? 2.693 -7.311 -2.155 1.00 96.81 112 GLY A O 1
ATOM 844 N N . MET A 1 113 ? 2.202 -5.433 -1.015 1.00 97.19 113 MET A N 1
ATOM 845 C CA . MET A 1 113 ? 1.772 -6.083 0.214 1.00 97.19 113 MET A CA 1
ATOM 846 C C . MET A 1 113 ? 0.523 -5.430 0.791 1.00 97.19 113 MET A C 1
ATOM 848 O O . MET A 1 113 ? 0.212 -4.272 0.509 1.00 97.19 113 MET A O 1
ATOM 852 N N . ILE A 1 114 ? -0.170 -6.185 1.635 1.00 97.88 114 ILE A N 1
ATOM 853 C CA . ILE A 1 114 ? -1.319 -5.755 2.419 1.00 97.88 114 ILE A CA 1
ATOM 854 C C . ILE A 1 114 ? -1.089 -6.215 3.853 1.00 97.88 114 ILE A C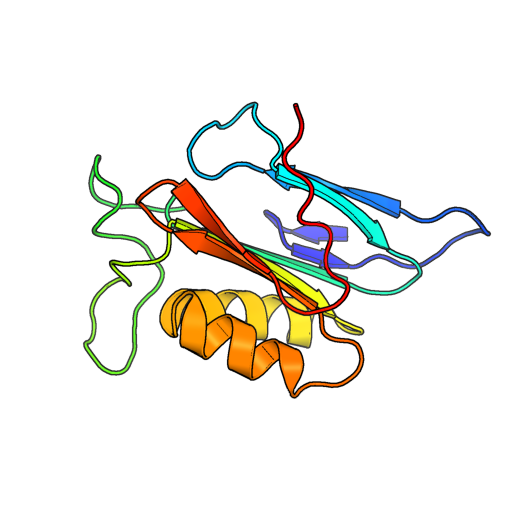 1
ATOM 856 O O . ILE A 1 114 ? -0.832 -7.391 4.110 1.00 97.88 114 ILE A O 1
ATOM 860 N N . VAL A 1 115 ? -1.223 -5.283 4.785 1.00 97.19 115 VAL A N 1
ATOM 861 C CA . VAL A 1 115 ? -1.166 -5.525 6.222 1.00 97.19 115 VAL A CA 1
ATOM 862 C C . VAL A 1 115 ? -2.577 -5.400 6.758 1.00 97.19 115 VAL A C 1
ATOM 864 O O . VAL A 1 115 ? -3.265 -4.403 6.532 1.00 97.19 115 VAL A O 1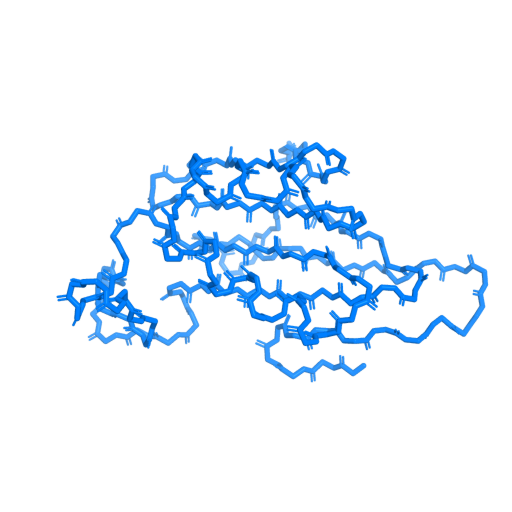
ATOM 867 N N . THR A 1 116 ? -3.031 -6.424 7.456 1.00 97.19 116 THR A N 1
ATOM 868 C CA . THR A 1 116 ? -4.371 -6.467 8.044 1.00 97.19 116 THR A CA 1
ATOM 869 C C . THR A 1 116 ? -4.427 -5.724 9.375 1.00 97.19 116 THR A C 1
ATOM 871 O O . THR A 1 116 ? -3.401 -5.489 10.008 1.00 97.19 116 THR A O 1
ATOM 874 N N . LYS A 1 117 ? -5.631 -5.401 9.859 1.00 94.44 117 LYS A N 1
ATOM 875 C CA . LYS A 1 117 ? -5.822 -4.825 11.207 1.00 94.44 117 LYS A CA 1
ATOM 876 C C . LYS A 1 117 ? -5.375 -5.747 12.351 1.00 94.44 117 LYS A C 1
ATOM 878 O O . LYS A 1 117 ? -5.200 -5.279 13.470 1.00 94.44 117 LYS A O 1
ATOM 883 N N . THR A 1 118 ? -5.227 -7.048 12.096 1.00 94.56 118 THR A N 1
ATOM 884 C CA . THR A 1 118 ? -4.689 -8.035 13.049 1.00 94.56 118 THR A CA 1
ATOM 885 C C . THR A 1 118 ? -3.161 -8.124 13.008 1.00 94.56 118 THR A C 1
ATOM 887 O O . THR A 1 118 ? -2.584 -8.852 13.809 1.00 94.56 118 THR A O 1
ATOM 890 N N . GLY A 1 119 ? -2.503 -7.383 12.108 1.00 93.50 119 GLY A N 1
ATOM 891 C CA . GLY A 1 119 ? -1.049 -7.386 11.936 1.00 93.50 119 GLY A CA 1
ATOM 892 C C . GLY A 1 119 ? -0.527 -8.471 10.990 1.00 93.50 119 GLY A C 1
ATOM 893 O O . GLY A 1 119 ? 0.676 -8.563 10.779 1.00 93.50 119 GLY A O 1
ATOM 894 N N . GLU A 1 120 ? -1.399 -9.283 10.387 1.00 95.69 120 GLU A N 1
ATOM 895 C CA . GLU A 1 120 ? -0.987 -10.273 9.385 1.00 95.69 120 GLU A CA 1
ATOM 896 C C . GLU A 1 120 ? -0.592 -9.580 8.074 1.00 95.69 120 GLU A C 1
ATOM 898 O O . GLU A 1 120 ? -1.333 -8.719 7.585 1.00 95.69 120 GLU A O 1
ATOM 903 N N . LEU A 1 121 ? 0.540 -9.993 7.498 1.00 95.56 121 LEU A N 1
ATOM 904 C CA . LEU A 1 121 ? 1.094 -9.477 6.247 1.00 95.56 121 LEU A CA 1
ATOM 905 C C . LEU A 1 121 ? 0.871 -10.477 5.107 1.00 95.56 121 LEU A C 1
ATOM 907 O O . LEU A 1 121 ? 1.177 -11.662 5.225 1.00 95.56 121 LEU A O 1
ATOM 911 N N . PHE A 1 122 ? 0.366 -9.975 3.984 1.00 96.88 122 PHE A N 1
ATOM 912 C CA . PHE A 1 122 ? 0.166 -10.715 2.742 1.00 96.88 122 PHE A CA 1
ATOM 913 C C . PHE A 1 122 ? 0.926 -10.001 1.630 1.00 96.88 122 PHE A C 1
ATOM 915 O O . PHE A 1 122 ? 0.702 -8.815 1.416 1.00 96.88 122 PHE A O 1
ATOM 922 N N . ALA A 1 123 ? 1.800 -10.702 0.913 1.00 96.44 123 ALA A N 1
ATOM 923 C CA . ALA A 1 123 ? 2.608 -10.124 -0.158 1.00 96.44 123 ALA A CA 1
ATOM 924 C C . ALA A 1 123 ? 2.391 -10.870 -1.476 1.00 96.44 123 ALA A C 1
ATOM 926 O O . ALA A 1 123 ? 2.208 -12.090 -1.481 1.00 96.44 123 ALA A O 1
ATOM 927 N N . SER A 1 124 ? 2.420 -10.132 -2.585 1.00 95.31 124 SER A N 1
ATOM 928 C CA . SER A 1 124 ? 2.497 -10.716 -3.922 1.00 95.31 124 SER A CA 1
ATOM 929 C C . SER A 1 124 ? 3.871 -11.330 -4.158 1.00 95.31 124 SER A C 1
ATOM 931 O O . SER A 1 124 ? 4.854 -11.026 -3.473 1.00 95.31 124 SER A O 1
ATOM 933 N N . ARG A 1 125 ? 3.968 -12.179 -5.177 1.00 90.12 125 ARG A N 1
ATOM 934 C CA . ARG A 1 125 ? 5.245 -12.775 -5.566 1.00 90.12 125 ARG A CA 1
ATOM 935 C C . ARG A 1 125 ? 6.270 -11.683 -5.890 1.00 90.12 125 ARG A C 1
ATOM 937 O O . ARG A 1 125 ? 5.973 -10.764 -6.642 1.00 90.12 125 ARG A O 1
ATOM 944 N N . GLY A 1 126 ? 7.480 -11.819 -5.348 1.00 82.94 126 GLY A N 1
ATOM 945 C CA . GLY A 1 126 ? 8.600 -10.914 -5.630 1.00 82.94 126 GLY A CA 1
ATOM 946 C C . GLY A 1 126 ? 8.658 -9.658 -4.758 1.00 82.94 126 GLY A C 1
ATOM 947 O O . GLY A 1 126 ? 9.699 -9.003 -4.743 1.00 82.94 126 GLY A O 1
ATOM 948 N N . PHE A 1 127 ? 7.612 -9.361 -3.978 1.00 86.75 127 PHE A N 1
ATOM 949 C CA . PHE A 1 127 ? 7.644 -8.228 -3.057 1.00 86.75 127 PHE A CA 1
ATOM 950 C C . PHE A 1 127 ? 8.392 -8.583 -1.761 1.00 86.75 127 PHE A C 1
ATOM 952 O O . PHE A 1 127 ? 8.236 -9.703 -1.267 1.00 86.75 127 PHE A O 1
ATOM 959 N N . PRO A 1 128 ? 9.184 -7.664 -1.175 1.00 76.44 128 PRO A N 1
ATOM 960 C CA . PRO A 1 128 ? 9.860 -7.922 0.093 1.00 76.44 128 PRO A CA 1
ATOM 961 C C . PRO A 1 128 ? 8.839 -8.217 1.197 1.00 76.44 128 PRO A C 1
ATOM 963 O O . PRO A 1 128 ? 7.956 -7.400 1.447 1.00 76.44 128 PRO A O 1
ATOM 966 N N . SER A 1 129 ? 8.952 -9.372 1.855 1.00 67.44 129 SER A N 1
ATOM 967 C CA . SER A 1 129 ? 8.053 -9.780 2.947 1.00 67.44 129 SER A CA 1
ATOM 968 C C . SER A 1 129 ? 8.784 -10.388 4.144 1.00 67.44 129 SER A C 1
ATOM 970 O O . SER A 1 129 ? 8.147 -10.967 5.024 1.00 67.44 129 SER A O 1
ATOM 972 N N . ASP A 1 130 ? 10.114 -10.305 4.172 1.00 55.19 130 ASP A N 1
ATOM 973 C CA . ASP A 1 130 ? 10.888 -10.806 5.298 1.00 55.19 130 ASP A CA 1
ATOM 974 C C . ASP A 1 130 ? 10.711 -9.850 6.474 1.00 55.19 130 ASP A C 1
ATOM 976 O O . ASP A 1 130 ? 11.203 -8.721 6.466 1.00 55.19 130 ASP A O 1
ATOM 980 N N . SER A 1 131 ? 9.956 -10.324 7.467 1.00 39.38 131 SER A N 1
ATOM 981 C CA . SER A 1 131 ? 9.816 -9.716 8.788 1.00 39.38 131 SER A CA 1
ATOM 982 C C . SER A 1 131 ? 11.186 -9.236 9.262 1.00 39.38 131 SER A C 1
ATOM 984 O O . SER A 1 131 ? 12.106 -10.046 9.398 1.00 39.38 131 SER A O 1
ATOM 986 N N . VAL A 1 132 ? 11.331 -7.934 9.499 1.00 36.53 132 VAL A N 1
ATOM 987 C CA . VAL A 1 132 ? 12.512 -7.401 10.178 1.00 36.53 132 VAL A CA 1
ATOM 988 C C . VAL A 1 132 ? 12.520 -8.022 11.578 1.00 36.53 132 VAL A C 1
ATOM 990 O O . VAL A 1 132 ? 11.655 -7.713 12.396 1.00 36.53 132 VAL A O 1
ATOM 993 N N . ALA A 1 133 ? 13.423 -8.980 11.790 1.00 28.38 133 ALA A N 1
ATOM 994 C CA . ALA A 1 133 ? 13.712 -9.573 13.093 1.00 28.38 133 ALA A CA 1
ATOM 995 C C . ALA A 1 133 ? 14.469 -8.586 13.990 1.00 28.38 133 ALA A C 1
ATOM 997 O O . ALA A 1 133 ? 15.270 -7.789 13.443 1.00 28.38 133 ALA A O 1
#

Solvent-accessible surface area (backbone atoms only — not comparable to full-atom values): 7187 Å² total; per-residue (Å²): 91,76,67,92,61,37,30,42,50,75,63,88,68,94,70,59,49,76,43,73,39,72,30,68,90,34,96,88,39,59,51,43,66,48,77,34,77,44,31,10,33,12,53,34,51,34,73,79,48,55,80,40,97,83,34,56,42,32,81,57,65,28,84,93,75,75,40,36,46,82,54,38,24,26,14,37,18,38,15,71,40,48,67,55,5,43,56,46,10,49,50,30,34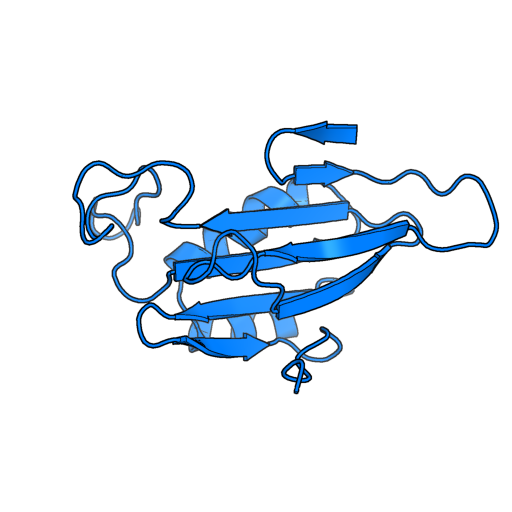,54,61,18,54,68,61,21,30,59,51,34,66,72,41,86,78,34,27,28,38,27,30,29,70,87,68,53,75,38,60,15,76,92,36,82,68,66,72,74,123

Mean predicted aligned error: 5.26 Å